Protein AF-X1CSX6-F1 (afdb_monomer)

Organism: NCBI:txid412755

Secondary structure (DSSP, 8-state):
---------------------------SS----EE--TTHHHHHHH-HHHHHHHHHHHHHHHHHHHHTTT----EEETTEEE-

Mean predicted aligned error: 11.75 Å

pLDDT: mean 83.03, std 22.22, range [3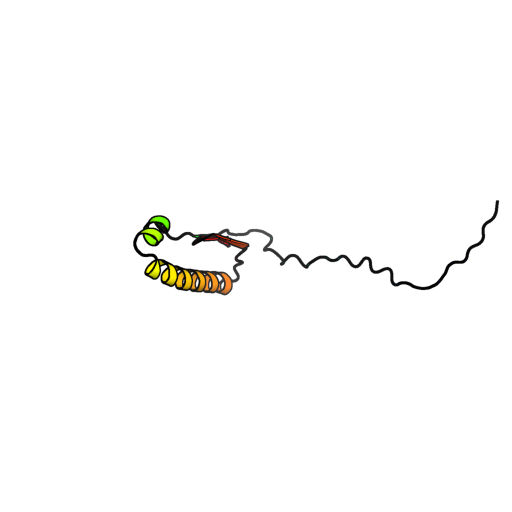6.53, 98.56]

Radius of gyration: 25.55 Å; Cα contacts (8 Å, |Δi|>4): 44; chains: 1; bounding box: 87×24×31 Å

Nearest PDB structures (foldseek):
  4wp3-assembly5_E  TM=8.896E-01  e=5.049E-02  Mycobacterium avium
  4wpa-assembly1_A  TM=9.105E-01  e=8.422E-02  Mycobacterium avium
  1ybu-assembly2_C  TM=8.590E-01  e=1.214E-01  Mycobacterium tuberculosis H37Rv
  5d0h-assembly1_B  TM=9.006E-01  e=3.139E-01  Mycobacterium avium subsp. avium 10-9275

InterPro domains:
  IPR001054 Adenylyl cyclase class-3/4/guanylyl cyclase [PF00211] (26-82)
  IPR001054 Adenylyl cyclase class-3/4/guanylyl cyclase [PS50125] (31-83)
  IPR029787 Nucleotide cyclase [G3DSA:3.30.70.1230] (19-83)
  IPR029787 Nucleotide cyclase [SSF55073] (23-82)
  IPR050697 Adenylyl/Guanylyl Cyclase Class-3/4 [PTHR43081] (20-83)

Structure (mmCIF, N/CA/C/O backbone):
data_AF-X1CSX6-F1
#
_entry.id   AF-X1CSX6-F1
#
loop_
_atom_site.group_PDB
_atom_site.id
_atom_site.type_symbol
_atom_site.label_atom_id
_atom_site.label_alt_id
_atom_site.label_comp_id
_atom_site.label_asym_id
_atom_site.label_entity_id
_atom_site.label_seq_id
_atom_site.pdbx_PDB_ins_code
_atom_site.Cartn_x
_atom_site.Cartn_y
_atom_site.Cartn_z
_atom_site.occupancy
_atom_site.B_iso_or_equiv
_atom_site.auth_seq_id
_atom_site.auth_comp_id
_atom_site.auth_asym_id
_atom_site.auth_atom_id
_atom_site.pdbx_PDB_model_num
ATOM 1 N N . MET A 1 1 ? 68.996 4.482 4.095 1.00 38.81 1 MET A N 1
ATOM 2 C CA . MET A 1 1 ? 69.540 3.856 2.871 1.00 38.81 1 MET A CA 1
ATOM 3 C C . MET A 1 1 ? 69.409 2.339 3.020 1.00 38.81 1 MET A C 1
ATOM 5 O O . MET A 1 1 ? 70.050 1.819 3.917 1.00 38.81 1 MET A O 1
ATOM 9 N N . ARG A 1 2 ? 68.578 1.706 2.156 1.00 36.53 2 ARG A N 1
ATOM 10 C CA . ARG A 1 2 ? 68.326 0.246 1.917 1.00 36.53 2 ARG A CA 1
ATOM 11 C C . ARG A 1 2 ? 67.601 -0.508 3.064 1.00 36.53 2 ARG A C 1
ATOM 13 O O . ARG A 1 2 ? 68.129 -0.544 4.159 1.00 36.53 2 ARG A O 1
ATOM 20 N N . SER A 1 3 ? 66.328 -0.937 2.982 1.00 40.06 3 SER A N 1
ATOM 21 C CA . SER A 1 3 ? 65.588 -1.866 2.079 1.00 40.06 3 SER A CA 1
ATOM 22 C C . SER A 1 3 ? 66.022 -3.335 2.173 1.00 40.06 3 SER A C 1
ATOM 24 O O . SER A 1 3 ? 67.170 -3.607 1.836 1.00 40.06 3 SER A O 1
ATOM 26 N N . ILE A 1 4 ? 65.094 -4.215 2.607 1.00 43.81 4 ILE A N 1
ATOM 27 C CA . ILE A 1 4 ? 64.612 -5.494 2.004 1.00 43.81 4 ILE A CA 1
ATOM 28 C C . ILE A 1 4 ? 63.513 -6.076 2.937 1.00 43.81 4 ILE A C 1
ATOM 30 O O . ILE A 1 4 ? 63.758 -6.250 4.121 1.00 43.81 4 ILE A O 1
ATOM 34 N N . ALA A 1 5 ? 62.224 -6.078 2.571 1.00 39.66 5 ALA A N 1
ATOM 35 C CA . ALA A 1 5 ? 61.492 -7.065 1.757 1.00 39.66 5 ALA A CA 1
ATOM 36 C C . ALA A 1 5 ? 61.314 -8.445 2.434 1.00 39.66 5 ALA A C 1
ATOM 38 O O . ALA A 1 5 ? 62.294 -9.155 2.633 1.00 39.66 5 ALA A O 1
ATOM 39 N N . GLY A 1 6 ? 60.055 -8.833 2.705 1.00 38.69 6 GLY A N 1
ATOM 40 C CA . GLY A 1 6 ? 59.675 -10.236 2.924 1.00 38.69 6 GLY A CA 1
ATOM 41 C C . GLY A 1 6 ? 58.597 -10.516 3.980 1.00 38.69 6 GLY A C 1
ATOM 42 O O . GLY A 1 6 ? 58.911 -11.120 4.997 1.00 38.69 6 GLY A O 1
ATOM 43 N N . VAL A 1 7 ? 57.329 -10.178 3.718 1.00 44.28 7 VAL A N 1
ATOM 44 C CA . VAL A 1 7 ? 56.194 -10.991 4.203 1.00 44.28 7 VAL A CA 1
ATOM 45 C C . VAL A 1 7 ? 55.282 -11.247 3.008 1.00 44.28 7 VAL A C 1
ATOM 47 O O . VAL A 1 7 ? 54.669 -10.334 2.468 1.00 44.28 7 VAL A O 1
ATOM 50 N N . SER A 1 8 ? 55.272 -12.503 2.581 1.00 41.81 8 SER A N 1
ATOM 51 C CA . SER A 1 8 ? 54.361 -13.097 1.609 1.00 41.81 8 SER A CA 1
ATOM 52 C C . SER A 1 8 ? 53.650 -14.227 2.336 1.00 41.81 8 SER A C 1
ATOM 54 O O . SER A 1 8 ? 54.341 -15.035 2.956 1.00 41.81 8 SER A O 1
ATOM 56 N N . THR A 1 9 ? 52.318 -14.271 2.278 1.00 39.94 9 THR A N 1
ATOM 57 C CA . THR A 1 9 ? 51.479 -15.485 2.160 1.00 39.94 9 THR A CA 1
ATOM 58 C C . THR A 1 9 ? 49.993 -15.097 2.230 1.00 39.94 9 THR A C 1
ATOM 60 O O . THR A 1 9 ? 49.415 -14.953 3.300 1.00 39.94 9 THR A O 1
ATOM 63 N N . ASP A 1 10 ? 49.423 -14.856 1.048 1.00 48.47 10 ASP A N 1
ATOM 64 C CA . ASP A 1 10 ? 48.074 -15.201 0.569 1.00 48.47 10 ASP A CA 1
ATOM 65 C C . ASP A 1 10 ? 46.917 -15.328 1.579 1.00 48.47 10 ASP A C 1
ATOM 67 O O . ASP A 1 10 ? 46.401 -16.418 1.832 1.00 48.47 10 ASP A O 1
ATOM 71 N N . ALA A 1 11 ? 46.404 -14.190 2.046 1.00 50.38 11 ALA A N 1
ATOM 72 C CA . ALA A 1 11 ? 44.978 -14.071 2.340 1.00 50.38 11 ALA A CA 1
ATOM 73 C C . ALA A 1 11 ? 44.302 -13.471 1.095 1.00 50.38 11 ALA A C 1
ATOM 75 O O . ALA A 1 11 ? 44.812 -12.475 0.576 1.00 50.38 11 ALA A O 1
ATOM 76 N N . PRO A 1 12 ? 43.203 -14.048 0.570 1.00 42.44 12 PRO A N 1
ATOM 77 C CA . PRO A 1 12 ? 42.489 -13.410 -0.522 1.00 42.44 12 PRO A CA 1
ATOM 78 C C . PRO A 1 12 ? 41.974 -12.057 -0.027 1.00 42.44 12 PRO A C 1
ATOM 80 O O . PRO A 1 12 ? 41.321 -11.970 1.013 1.00 42.44 12 PRO A O 1
ATOM 83 N N . ASP A 1 13 ? 42.305 -11.014 -0.778 1.00 47.81 13 ASP A N 1
ATOM 84 C CA . ASP A 1 13 ? 41.886 -9.634 -0.557 1.00 47.81 13 ASP A CA 1
ATOM 85 C C . ASP A 1 13 ? 40.396 -9.511 -0.925 1.00 47.81 13 ASP A C 1
ATOM 87 O O . ASP A 1 13 ? 40.011 -8.986 -1.966 1.00 47.81 13 ASP A O 1
ATOM 91 N N . VAL A 1 14 ? 39.530 -10.125 -0.117 1.00 50.97 14 VAL A N 1
ATOM 92 C CA . VAL A 1 14 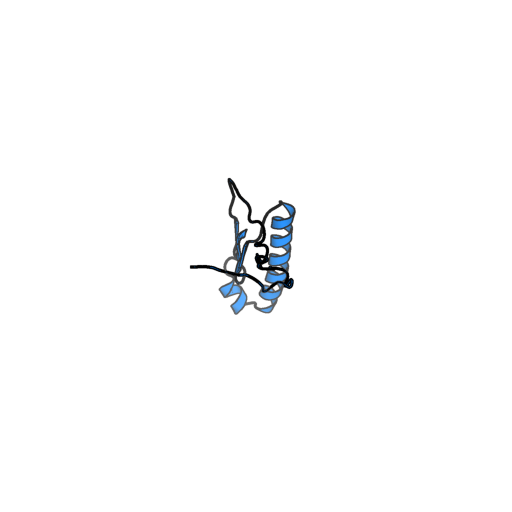? 38.075 -10.043 -0.265 1.00 50.97 14 VAL A CA 1
ATOM 93 C C . VAL A 1 14 ? 37.555 -8.828 0.491 1.00 50.97 14 VAL A C 1
ATOM 95 O O . VAL A 1 14 ? 36.849 -8.942 1.487 1.00 50.97 14 VAL A O 1
ATOM 98 N N . ILE A 1 15 ? 37.833 -7.642 -0.042 1.00 51.12 15 ILE A N 1
ATOM 99 C CA . ILE A 1 15 ? 36.872 -6.536 0.052 1.00 51.12 15 ILE A CA 1
ATOM 100 C C . ILE A 1 15 ? 35.900 -6.657 -1.122 1.00 51.12 15 ILE A C 1
ATOM 102 O O . ILE A 1 15 ? 35.802 -5.791 -1.984 1.00 51.12 15 ILE A O 1
ATOM 106 N N . GLY A 1 16 ? 35.202 -7.795 -1.175 1.00 43.25 16 GLY A N 1
ATOM 107 C CA . GLY A 1 16 ? 33.985 -7.895 -1.962 1.00 43.25 16 GLY A CA 1
ATOM 108 C C . GLY A 1 16 ? 32.984 -6.946 -1.327 1.00 43.25 16 GLY A C 1
ATOM 109 O O . GLY A 1 16 ? 32.607 -7.141 -0.171 1.00 43.25 16 GLY A O 1
ATOM 110 N N . GLU A 1 17 ? 32.619 -5.890 -2.048 1.00 51.62 17 GLU A N 1
ATOM 111 C CA . GLU A 1 17 ? 31.453 -5.080 -1.732 1.00 51.62 17 GLU A CA 1
ATOM 112 C C . GLU A 1 17 ? 30.301 -6.022 -1.380 1.00 51.62 17 GLU A C 1
ATOM 114 O O . GLU A 1 17 ? 29.781 -6.738 -2.236 1.00 51.62 17 GLU A O 1
ATOM 119 N N . TYR A 1 18 ? 29.870 -6.011 -0.120 1.00 54.84 18 TYR A N 1
ATOM 120 C CA . TYR A 1 18 ? 28.503 -6.387 0.206 1.00 54.84 18 TYR A CA 1
ATOM 121 C C . TYR A 1 18 ? 27.605 -5.268 -0.325 1.00 54.84 18 TYR A C 1
ATOM 123 O O . TYR A 1 18 ? 27.025 -4.495 0.433 1.00 54.84 18 TYR A O 1
ATOM 131 N N . VAL A 1 19 ? 27.523 -5.150 -1.649 1.00 58.53 19 VAL A N 1
ATOM 132 C CA . VAL A 1 19 ? 26.336 -4.599 -2.275 1.00 58.53 19 VAL A CA 1
ATOM 133 C C . VAL A 1 19 ? 25.270 -5.659 -2.043 1.00 58.53 19 VAL A C 1
ATOM 135 O O . VAL A 1 19 ? 25.137 -6.611 -2.809 1.00 58.53 19 VAL A O 1
ATOM 138 N N . GLU A 1 20 ? 24.535 -5.548 -0.930 1.00 58.16 20 GLU A N 1
ATOM 139 C CA . GLU A 1 20 ? 23.162 -6.048 -0.934 1.00 58.16 20 GLU A CA 1
ATOM 140 C C . GLU A 1 20 ? 22.560 -5.479 -2.212 1.00 58.16 20 GLU A C 1
ATOM 142 O O . GLU A 1 20 ? 22.482 -4.257 -2.352 1.00 58.16 20 GLU A O 1
ATOM 147 N N . ALA A 1 21 ? 22.300 -6.346 -3.193 1.00 59.78 21 ALA A N 1
ATOM 148 C CA . ALA A 1 21 ? 21.785 -5.936 -4.481 1.00 59.78 21 ALA A CA 1
ATOM 149 C C . ALA A 1 21 ? 20.498 -5.165 -4.205 1.00 59.78 21 ALA A C 1
ATOM 151 O O . ALA A 1 21 ? 19.469 -5.760 -3.878 1.00 59.78 21 ALA A O 1
ATOM 152 N N . MET A 1 22 ? 20.583 -3.834 -4.246 1.00 59.62 22 MET A N 1
ATOM 153 C CA . MET A 1 22 ? 19.403 -3.004 -4.138 1.00 59.62 22 MET A CA 1
ATOM 154 C C . MET A 1 22 ? 18.512 -3.439 -5.295 1.00 59.62 22 MET A C 1
ATOM 156 O O . MET A 1 22 ? 19.016 -3.504 -6.422 1.00 59.62 22 MET A O 1
ATOM 160 N N . PRO A 1 23 ? 17.245 -3.808 -5.037 1.00 67.50 23 PRO A N 1
ATOM 161 C CA . PRO A 1 23 ? 16.355 -4.214 -6.110 1.00 67.50 23 PRO A CA 1
ATOM 162 C C . PRO A 1 23 ? 16.395 -3.131 -7.186 1.00 67.50 23 PRO A C 1
ATOM 164 O O . PRO A 1 23 ? 16.282 -1.945 -6.866 1.00 67.50 23 PRO A O 1
ATOM 167 N N . GLU A 1 24 ? 16.648 -3.528 -8.435 1.00 78.56 24 GLU A N 1
ATOM 168 C CA . GLU A 1 24 ? 16.733 -2.579 -9.541 1.00 78.56 24 GLU A CA 1
ATOM 169 C C . GLU A 1 24 ? 15.391 -1.855 -9.659 1.00 78.56 24 GLU A C 1
ATOM 171 O O . GLU A 1 24 ? 14.370 -2.447 -10.011 1.00 78.56 24 GLU A O 1
ATOM 176 N N . LEU A 1 25 ? 15.386 -0.572 -9.296 1.00 83.88 25 LEU A N 1
ATOM 177 C CA . LEU A 1 25 ? 14.201 0.267 -9.378 1.00 83.88 25 LEU A CA 1
ATOM 178 C C . LEU A 1 25 ? 13.977 0.717 -10.829 1.00 83.88 25 LEU A C 1
ATOM 180 O O . LEU A 1 25 ? 14.950 0.919 -11.567 1.00 83.88 25 LEU A O 1
ATOM 184 N N . PRO A 1 26 ? 12.715 0.944 -11.237 1.00 86.94 26 PRO A N 1
ATOM 185 C CA . PRO A 1 26 ? 12.410 1.496 -12.550 1.00 86.94 26 PRO A CA 1
ATOM 186 C C . PRO A 1 26 ? 13.159 2.815 -12.803 1.00 86.94 26 PRO A C 1
ATOM 188 O O . PRO A 1 26 ? 13.259 3.670 -11.922 1.00 86.94 26 PRO A O 1
ATOM 191 N N . SER A 1 27 ? 13.665 2.998 -14.024 1.00 88.25 27 SER A N 1
ATOM 192 C CA . SER A 1 27 ? 14.387 4.205 -14.448 1.00 88.25 27 SER A CA 1
ATOM 193 C C . SER A 1 27 ? 13.795 4.797 -15.733 1.00 88.25 27 SER A C 1
ATOM 195 O O . SER A 1 27 ? 13.083 4.123 -16.474 1.00 88.25 27 SER A O 1
ATOM 197 N N . GLY A 1 28 ? 14.069 6.080 -15.998 1.00 92.56 28 GLY A N 1
ATOM 198 C CA . GLY A 1 28 ? 13.497 6.818 -17.131 1.00 92.56 28 GLY A CA 1
ATOM 199 C C . GLY A 1 28 ? 12.212 7.568 -16.766 1.00 92.56 28 GLY A C 1
ATOM 200 O O . GLY A 1 28 ? 12.090 8.104 -15.666 1.00 92.56 28 GLY A O 1
ATOM 201 N N . THR A 1 29 ? 11.262 7.659 -17.700 1.00 95.75 29 THR A N 1
ATOM 202 C CA . THR A 1 29 ? 9.934 8.227 -17.419 1.00 95.75 29 THR A CA 1
ATOM 203 C C . THR A 1 29 ? 9.090 7.190 -16.692 1.00 95.75 29 THR A C 1
ATOM 205 O O . THR A 1 29 ? 8.722 6.175 -17.276 1.00 95.75 29 THR A O 1
ATOM 208 N N . ILE A 1 30 ? 8.768 7.469 -15.433 1.00 95.56 30 ILE A N 1
ATOM 209 C CA . ILE A 1 30 ? 7.968 6.594 -14.573 1.00 95.56 30 ILE A CA 1
ATOM 210 C C . ILE A 1 30 ? 6.594 7.209 -14.300 1.00 95.56 30 ILE A C 1
ATOM 212 O O . ILE A 1 30 ? 6.430 8.430 -14.320 1.00 95.56 30 ILE A O 1
ATOM 216 N N . THR A 1 31 ? 5.609 6.349 -14.051 1.00 96.19 31 THR A N 1
ATOM 217 C CA . THR A 1 31 ? 4.265 6.730 -13.604 1.00 96.19 31 T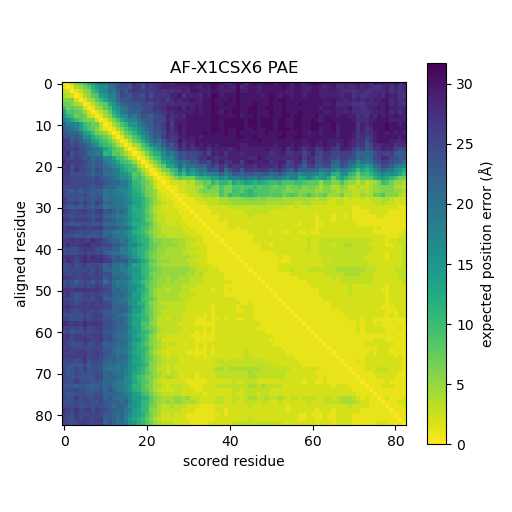HR A CA 1
ATOM 218 C C . THR A 1 31 ? 4.088 6.232 -12.184 1.00 96.19 31 THR A C 1
ATOM 220 O O . THR A 1 31 ? 4.391 5.077 -11.921 1.00 96.19 31 THR A O 1
ATOM 223 N N . PHE A 1 32 ? 3.587 7.093 -11.304 1.00 96.62 32 PHE A N 1
ATOM 224 C CA . PHE A 1 32 ? 3.276 6.720 -9.931 1.00 96.62 32 PHE A CA 1
ATOM 225 C C . PHE A 1 32 ? 1.781 6.454 -9.765 1.00 96.62 32 PHE A C 1
ATOM 227 O O . PHE A 1 32 ? 0.949 7.233 -10.241 1.00 96.62 32 PHE A O 1
ATOM 234 N N . LEU A 1 33 ? 1.456 5.393 -9.036 1.00 97.38 33 LEU A N 1
ATOM 235 C CA . LEU A 1 33 ? 0.124 5.052 -8.559 1.00 97.38 33 LEU A CA 1
ATOM 236 C C . LEU A 1 33 ? 0.104 5.139 -7.032 1.00 97.38 33 LEU A C 1
ATOM 238 O O . LEU A 1 33 ? 0.940 4.543 -6.363 1.00 97.38 33 LEU A O 1
ATOM 242 N N . PHE A 1 34 ? -0.898 5.824 -6.486 1.00 97.94 34 PHE A N 1
ATOM 243 C CA . PHE A 1 34 ? -1.195 5.827 -5.056 1.00 97.94 34 PHE A CA 1
ATOM 244 C C . PHE A 1 34 ? -2.654 5.438 -4.853 1.00 97.94 34 PHE A C 1
ATOM 246 O O . PHE A 1 34 ? -3.537 5.982 -5.521 1.00 97.94 34 PHE A O 1
ATOM 253 N N . THR A 1 35 ? -2.904 4.507 -3.939 1.00 98.00 35 THR A N 1
ATOM 254 C CA . THR A 1 35 ? -4.254 4.044 -3.602 1.00 98.00 35 THR A CA 1
ATOM 255 C C . THR A 1 35 ? -4.455 4.056 -2.100 1.00 98.00 35 THR A C 1
ATOM 257 O O . THR A 1 35 ? -3.499 3.890 -1.348 1.00 98.00 35 THR A O 1
ATOM 260 N N . ASP A 1 36 ? -5.706 4.190 -1.676 1.00 97.25 36 ASP A N 1
ATOM 261 C CA . ASP A 1 36 ? -6.117 4.051 -0.283 1.00 97.25 36 ASP A CA 1
ATOM 262 C C . ASP A 1 36 ? -7.584 3.607 -0.224 1.00 97.25 36 ASP A C 1
ATOM 264 O O . ASP A 1 36 ? -8.335 3.854 -1.179 1.00 97.25 36 ASP A O 1
ATOM 268 N N . ILE A 1 37 ? -8.013 2.956 0.861 1.00 97.56 37 ILE A N 1
ATOM 269 C CA . ILE A 1 37 ? -9.429 2.607 1.024 1.00 97.56 37 ILE A CA 1
ATOM 270 C C . ILE A 1 37 ? -10.160 3.798 1.649 1.00 97.56 37 ILE A C 1
ATOM 272 O O . ILE A 1 37 ? -9.985 4.141 2.817 1.00 97.56 37 ILE A O 1
ATOM 276 N N . GLU A 1 38 ? -11.062 4.412 0.884 1.00 97.88 38 GLU A N 1
ATOM 277 C CA . GLU A 1 38 ? -11.848 5.543 1.378 1.00 97.88 38 GLU A CA 1
ATOM 278 C C . GLU A 1 38 ? -12.652 5.187 2.642 1.00 97.88 38 GLU A C 1
ATOM 280 O O . GLU A 1 38 ? -13.433 4.233 2.683 1.00 97.88 38 GLU A O 1
ATOM 285 N N . GLY A 1 39 ? -12.489 6.002 3.688 1.00 97.38 39 GLY A N 1
ATOM 286 C CA . GLY A 1 39 ? -13.201 5.829 4.954 1.00 97.38 39 GLY A CA 1
ATOM 287 C C . GLY A 1 39 ? -12.735 4.630 5.785 1.00 97.38 39 GLY A C 1
ATOM 288 O O . GLY A 1 39 ? -13.477 4.197 6.672 1.00 97.38 39 GLY A O 1
ATOM 289 N N . SER A 1 40 ? -11.535 4.099 5.539 1.00 97.06 40 SER A N 1
ATOM 290 C CA . SER A 1 40 ? -11.002 2.921 6.228 1.00 97.06 40 SER A CA 1
ATOM 291 C C . SER A 1 40 ? -10.952 3.048 7.743 1.00 97.06 40 SER A C 1
ATOM 293 O O . SER A 1 40 ? -11.278 2.083 8.426 1.00 97.06 40 SER A O 1
ATOM 295 N N . THR A 1 41 ? -10.651 4.231 8.289 1.00 97.06 41 THR A N 1
ATOM 296 C CA . THR A 1 41 ? -10.695 4.468 9.743 1.00 97.06 41 THR A CA 1
ATOM 297 C C . THR A 1 41 ? -12.074 4.140 10.316 1.00 97.06 41 THR A C 1
ATOM 299 O O . THR A 1 41 ? -12.189 3.334 11.236 1.00 97.06 41 THR A O 1
ATOM 302 N N . ARG A 1 42 ? -13.138 4.680 9.708 1.00 98.31 42 ARG A N 1
ATOM 303 C CA . ARG A 1 42 ? -14.518 4.406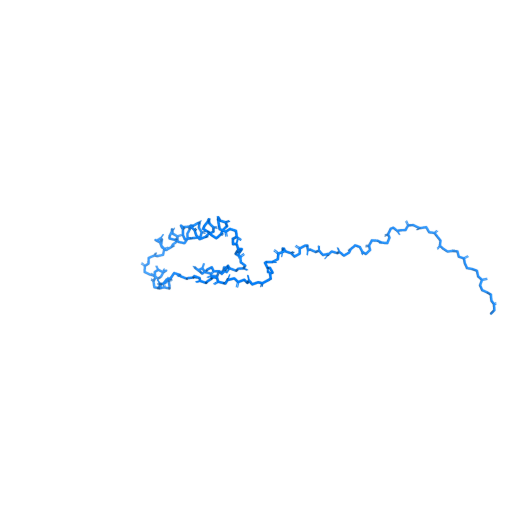 10.127 1.00 98.31 42 ARG A CA 1
ATOM 304 C C . ARG A 1 42 ? -14.876 2.932 9.934 1.00 98.31 42 ARG A C 1
ATOM 306 O O . ARG A 1 42 ? -15.520 2.339 10.789 1.00 98.31 42 ARG A O 1
ATOM 313 N N . LEU A 1 43 ? -14.459 2.323 8.822 1.00 97.88 43 LEU A N 1
ATOM 314 C CA . LEU A 1 43 ? -14.728 0.906 8.552 1.00 97.88 43 LEU A CA 1
ATOM 315 C C . LEU A 1 43 ? -14.023 -0.023 9.548 1.00 97.88 43 LEU A C 1
ATOM 317 O O . LEU A 1 43 ? -14.592 -1.043 9.935 1.00 97.88 43 LEU A O 1
ATOM 321 N N . TRP A 1 44 ? -12.822 0.334 9.996 1.00 97.75 44 TRP A N 1
ATOM 322 C CA . TRP A 1 44 ? -12.106 -0.374 11.051 1.00 97.75 44 TRP A CA 1
ATOM 323 C C . TRP A 1 44 ? -12.810 -0.281 12.404 1.00 97.75 44 TRP A C 1
ATOM 325 O O . TRP A 1 44 ? -12.873 -1.280 13.119 1.00 97.75 44 TRP A O 1
ATOM 335 N N . GLU A 1 45 ? -13.352 0.889 12.739 1.00 98.12 45 GLU A N 1
ATOM 336 C CA . GLU A 1 45 ? -14.088 1.119 13.985 1.00 98.12 45 GLU A CA 1
ATOM 337 C C . GLU A 1 45 ? -15.449 0.410 13.992 1.00 98.12 45 GLU A C 1
ATOM 339 O O . GLU A 1 45 ? -15.799 -0.269 14.957 1.00 98.12 45 GLU A O 1
ATOM 344 N N . GLU A 1 46 ? -16.217 0.541 12.910 1.00 98.44 46 GLU A N 1
ATOM 345 C CA . GLU A 1 46 ? -17.593 0.044 12.834 1.00 98.44 46 GLU A CA 1
ATOM 346 C C . GLU A 1 46 ? -17.672 -1.439 12.442 1.00 98.44 46 GLU A C 1
ATOM 348 O O . GLU A 1 46 ? -18.591 -2.147 12.857 1.00 98.44 46 GLU A O 1
ATOM 353 N N . GLN A 1 47 ? -16.749 -1.922 11.602 1.00 98.25 47 GLN A N 1
ATOM 354 C CA . GLN A 1 47 ? -16.834 -3.239 10.960 1.00 98.25 47 GLN A CA 1
ATOM 355 C C . GLN A 1 47 ? -15.469 -3.957 10.869 1.00 98.25 47 GLN A C 1
ATOM 357 O O . GLN A 1 47 ? -15.068 -4.396 9.784 1.00 98.25 47 GLN A O 1
ATOM 362 N N . PRO A 1 48 ? -14.762 -4.180 11.992 1.00 98.06 48 PRO A N 1
ATOM 363 C CA . PRO A 1 48 ? -13.378 -4.665 11.989 1.00 98.06 48 PRO A CA 1
ATOM 364 C C . PRO A 1 48 ? -13.195 -6.017 11.286 1.00 98.06 48 PRO A C 1
ATOM 366 O O . PRO A 1 48 ? -12.247 -6.208 10.529 1.00 98.06 48 PRO A O 1
ATOM 369 N N . GLU A 1 49 ? -14.113 -6.967 11.476 1.00 98.50 49 GLU A N 1
ATOM 370 C CA . GLU A 1 49 ? -14.012 -8.283 10.828 1.00 98.50 49 GLU A CA 1
ATOM 371 C C . GLU A 1 49 ? -14.267 -8.225 9.319 1.00 98.50 49 GLU A C 1
ATOM 373 O O . GLU A 1 49 ? -13.687 -9.001 8.557 1.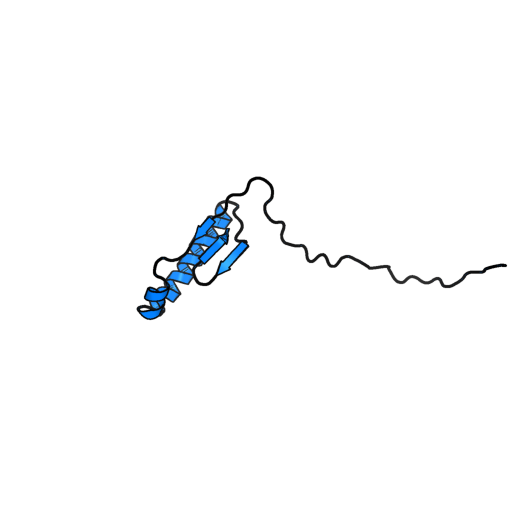00 98.50 49 GLU A O 1
ATOM 378 N N . ALA A 1 50 ? -15.130 -7.311 8.869 1.00 97.88 50 ALA A N 1
ATOM 379 C CA . ALA A 1 50 ? -15.344 -7.086 7.445 1.00 97.88 50 ALA A CA 1
ATOM 380 C C . ALA A 1 50 ? -14.126 -6.393 6.826 1.00 97.88 50 ALA A C 1
ATOM 382 O O . ALA A 1 50 ? -13.655 -6.833 5.779 1.00 97.88 50 ALA A O 1
ATOM 383 N N . MET A 1 51 ? -13.572 -5.389 7.515 1.00 98.00 51 MET A N 1
ATOM 384 C CA . MET A 1 51 ? -12.398 -4.647 7.064 1.00 98.00 51 MET A CA 1
ATOM 385 C C . MET A 1 51 ? -11.161 -5.544 6.937 1.00 98.00 51 MET A C 1
ATOM 387 O O . MET A 1 51 ? -10.473 -5.493 5.922 1.00 98.00 51 MET A O 1
ATOM 391 N N . LYS A 1 52 ? -10.933 -6.470 7.881 1.00 98.19 52 LYS A N 1
ATOM 392 C CA . LYS A 1 52 ? -9.863 -7.484 7.772 1.00 98.19 52 LYS A CA 1
ATOM 393 C C . LYS A 1 52 ? -9.967 -8.311 6.490 1.00 98.19 52 LYS A C 1
ATOM 395 O O . LYS A 1 52 ? -8.970 -8.534 5.811 1.00 98.19 52 LYS A O 1
ATOM 400 N N . ARG A 1 53 ? -11.174 -8.776 6.143 1.00 98.19 53 ARG A N 1
ATOM 401 C CA . ARG A 1 53 ? -11.391 -9.543 4.904 1.00 98.19 53 ARG A CA 1
ATOM 402 C C . ARG A 1 53 ? -11.238 -8.670 3.663 1.00 98.19 53 ARG A C 1
ATOM 404 O O . ARG A 1 53 ? -10.688 -9.137 2.668 1.00 98.19 53 ARG A O 1
ATOM 411 N N 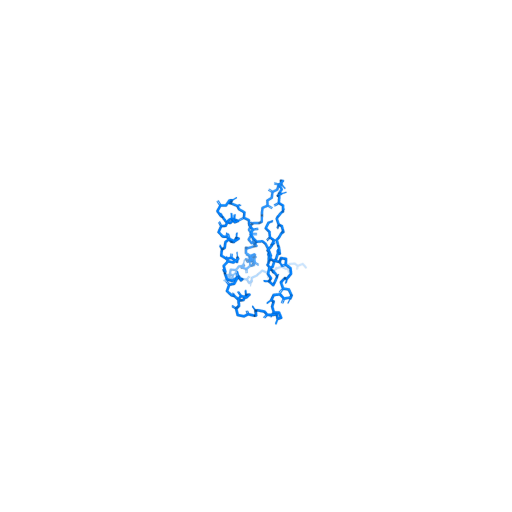. ALA A 1 54 ? -11.715 -7.429 3.730 1.00 97.44 54 ALA A N 1
ATOM 412 C CA . ALA A 1 54 ? -11.575 -6.463 2.651 1.00 97.44 54 ALA A CA 1
ATOM 413 C C . ALA A 1 54 ? -10.099 -6.173 2.355 1.00 97.44 54 ALA A C 1
ATOM 415 O O . ALA A 1 54 ? -9.728 -6.208 1.190 1.00 97.44 54 ALA A O 1
ATOM 416 N N . LEU A 1 55 ? -9.253 -6.006 3.376 1.00 97.81 55 LEU A N 1
ATOM 417 C CA . LEU A 1 55 ? -7.813 -5.789 3.198 1.00 97.81 55 LEU A CA 1
ATOM 418 C C . LEU A 1 55 ? -7.115 -6.951 2.507 1.00 97.81 55 LEU A C 1
ATOM 420 O O . LEU A 1 55 ? -6.412 -6.751 1.527 1.00 97.81 55 LEU A O 1
ATOM 424 N N . VAL A 1 56 ? -7.377 -8.186 2.938 1.00 98.12 56 VAL A N 1
ATOM 425 C CA . VAL A 1 56 ? -6.796 -9.363 2.270 1.00 98.12 56 VAL A CA 1
ATOM 426 C C . VAL A 1 56 ? -7.205 -9.419 0.793 1.00 98.12 56 VAL A C 1
ATOM 428 O O . VAL A 1 56 ? -6.401 -9.769 -0.073 1.00 98.12 56 VAL A O 1
ATOM 431 N N . ALA A 1 57 ? -8.460 -9.080 0.484 1.00 98.25 57 ALA A N 1
ATOM 432 C CA . ALA A 1 57 ? -8.930 -9.027 -0.895 1.00 98.25 57 ALA A CA 1
ATOM 433 C C . ALA A 1 57 ? -8.286 -7.873 -1.681 1.00 98.25 57 ALA A C 1
ATOM 435 O O . ALA A 1 57 ? -7.859 -8.093 -2.814 1.00 98.25 57 ALA A O 1
ATOM 436 N N . HIS A 1 58 ? -8.205 -6.689 -1.079 1.00 98.25 58 HIS A N 1
ATOM 437 C CA . HIS A 1 58 ? -7.600 -5.480 -1.626 1.00 98.25 58 HIS A CA 1
ATOM 438 C C . HIS A 1 58 ? -6.134 -5.707 -1.999 1.00 98.25 58 HIS A C 1
ATOM 440 O O . HIS A 1 58 ? -5.779 -5.564 -3.168 1.00 98.25 58 HIS A O 1
ATOM 446 N N . ASP A 1 59 ? -5.320 -6.178 -1.055 1.00 98.25 59 ASP A N 1
ATOM 447 C CA . ASP A 1 59 ? -3.888 -6.402 -1.251 1.00 98.25 59 ASP A CA 1
ATOM 448 C C . ASP A 1 59 ? -3.632 -7.407 -2.372 1.00 98.25 59 ASP A C 1
ATOM 450 O O . ASP A 1 59 ? -2.761 -7.210 -3.218 1.00 98.25 59 ASP A O 1
ATOM 454 N N . ARG A 1 60 ? -4.434 -8.479 -2.422 1.00 98.44 60 ARG A N 1
ATOM 455 C CA . ARG A 1 60 ? -4.352 -9.483 -3.486 1.00 98.44 60 ARG A CA 1
ATOM 456 C C . ARG A 1 60 ? -4.687 -8.890 -4.854 1.00 98.44 60 ARG A C 1
ATOM 458 O O . ARG A 1 60 ? -4.013 -9.213 -5.828 1.00 98.44 60 ARG A O 1
ATOM 465 N N . ILE A 1 61 ? -5.744 -8.081 -4.941 1.00 98.56 61 ILE A N 1
ATOM 466 C CA . ILE A 1 61 ? -6.194 -7.481 -6.203 1.00 98.56 61 ILE A CA 1
ATOM 467 C C . ILE A 1 61 ? -5.167 -6.471 -6.704 1.00 98.56 61 ILE A C 1
ATOM 469 O O . ILE A 1 61 ? -4.765 -6.559 -7.862 1.00 98.56 61 ILE A O 1
ATOM 473 N N . LEU A 1 62 ? -4.720 -5.549 -5.847 1.00 98.44 62 LEU A N 1
ATOM 474 C CA . LEU A 1 62 ? -3.753 -4.530 -6.242 1.00 98.44 62 LEU A CA 1
ATOM 475 C C . LEU A 1 62 ? -2.417 -5.141 -6.618 1.00 98.44 62 LEU A C 1
ATOM 477 O O . LEU A 1 62 ? -1.888 -4.806 -7.671 1.00 98.44 62 LEU A O 1
ATOM 481 N N . ARG A 1 63 ? -1.903 -6.088 -5.827 1.00 98.00 63 ARG A N 1
ATOM 482 C CA . ARG A 1 63 ? -0.648 -6.762 -6.157 1.00 98.00 63 ARG A CA 1
ATOM 483 C C . ARG A 1 63 ? -0.722 -7.458 -7.515 1.00 98.00 63 ARG A C 1
ATOM 485 O O . ARG A 1 63 ? 0.137 -7.223 -8.355 1.00 98.00 63 ARG A O 1
ATOM 492 N N . ALA A 1 64 ? -1.779 -8.234 -7.761 1.00 98.31 64 ALA A N 1
ATOM 493 C CA . ALA A 1 64 ? -1.963 -8.913 -9.041 1.00 98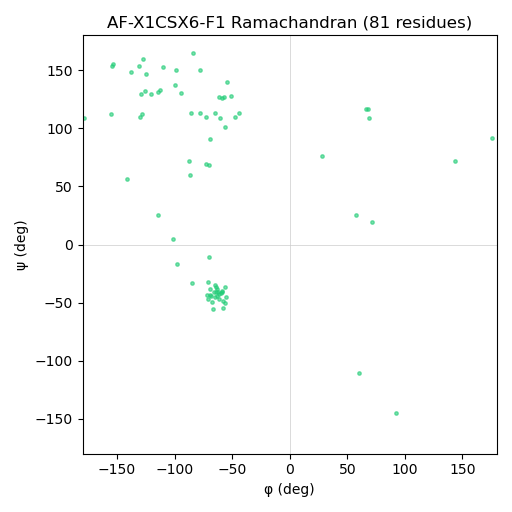.31 64 ALA A CA 1
ATOM 494 C C . ALA A 1 64 ? -2.119 -7.932 -10.215 1.00 98.31 64 ALA A C 1
ATOM 496 O O . ALA A 1 64 ? -1.603 -8.191 -11.298 1.00 98.31 64 ALA A O 1
ATOM 497 N N . ALA A 1 65 ? -2.821 -6.813 -10.016 1.00 98.44 65 ALA A N 1
ATOM 498 C CA . ALA A 1 65 ? -2.991 -5.798 -11.048 1.00 98.44 65 ALA A CA 1
ATOM 499 C C . ALA A 1 65 ? -1.681 -5.057 -11.349 1.00 98.44 65 ALA A C 1
ATOM 501 O O . ALA A 1 65 ? -1.362 -4.853 -12.514 1.00 98.44 65 ALA A O 1
ATOM 502 N N . ILE A 1 66 ? -0.922 -4.677 -10.322 1.00 97.69 66 ILE A N 1
ATOM 503 C CA . ILE A 1 66 ? 0.347 -3.956 -10.468 1.00 97.69 66 ILE A CA 1
ATOM 504 C C . ILE A 1 66 ? 1.381 -4.866 -11.135 1.00 97.69 66 ILE A C 1
ATOM 506 O O . ILE A 1 66 ? 1.888 -4.530 -12.201 1.00 97.69 66 ILE A O 1
ATOM 510 N N . GLU A 1 67 ? 1.627 -6.049 -10.568 1.00 96.19 67 GLU A N 1
ATOM 511 C CA . GLU A 1 67 ? 2.611 -7.004 -11.095 1.00 96.19 67 GLU A CA 1
ATOM 512 C C . GLU A 1 67 ? 2.205 -7.515 -12.488 1.00 96.19 67 GLU A C 1
ATOM 514 O O . GLU A 1 67 ? 3.049 -7.676 -13.362 1.00 96.19 67 GLU A O 1
ATOM 519 N N . GLY A 1 68 ? 0.904 -7.708 -12.738 1.00 97.94 68 GLY A N 1
ATOM 520 C CA . GLY A 1 68 ? 0.387 -8.129 -14.043 1.00 97.94 68 GLY A CA 1
ATOM 521 C C . GLY A 1 68 ? 0.488 -7.076 -15.154 1.00 97.94 68 GLY A C 1
ATOM 522 O O . GLY A 1 68 ? 0.252 -7.415 -16.311 1.00 97.94 68 GLY A O 1
ATOM 523 N N . ASN A 1 69 ? 0.819 -5.824 -14.823 1.00 96.88 69 ASN A N 1
ATOM 524 C CA . ASN A 1 69 ? 1.079 -4.740 -15.778 1.00 96.88 69 ASN A CA 1
ATOM 525 C C . ASN A 1 69 ? 2.548 -4.276 -15.729 1.00 96.88 69 ASN A C 1
ATOM 527 O O . ASN A 1 69 ? 2.831 -3.120 -16.038 1.00 96.88 69 ASN A O 1
ATOM 531 N N . ASP A 1 70 ? 3.465 -5.154 -15.307 1.00 94.44 70 ASP A N 1
ATOM 532 C CA . ASP A 1 70 ? 4.903 -4.873 -15.174 1.00 94.44 70 ASP A CA 1
ATOM 533 C C . ASP A 1 70 ? 5.219 -3.682 -14.238 1.00 94.44 70 ASP A C 1
ATOM 535 O O . ASP A 1 70 ? 6.253 -3.022 -14.358 1.00 94.44 70 ASP A O 1
ATOM 539 N N . GLY A 1 71 ? 4.314 -3.393 -13.296 1.00 95.50 71 GLY A N 1
ATOM 540 C CA . GLY A 1 71 ? 4.486 -2.371 -12.267 1.00 95.50 71 GLY A CA 1
ATOM 541 C C . GLY A 1 71 ? 5.274 -2.877 -11.057 1.00 95.50 71 GLY A C 1
ATOM 542 O O . GLY A 1 71 ? 5.423 -4.081 -10.839 1.00 95.50 71 GLY A O 1
ATOM 543 N N . TYR A 1 72 ? 5.752 -1.947 -10.228 1.00 94.69 72 TYR A N 1
ATOM 544 C CA . TYR A 1 72 ? 6.612 -2.248 -9.083 1.00 94.69 72 TYR A CA 1
ATOM 545 C C . TYR A 1 72 ? 6.066 -1.618 -7.798 1.00 94.69 72 TYR A C 1
ATOM 547 O O . TYR A 1 72 ? 6.103 -0.406 -7.637 1.00 94.69 72 TYR A O 1
ATOM 555 N N . VAL A 1 73 ? 5.600 -2.431 -6.844 1.00 96.12 73 VAL A N 1
ATOM 556 C CA . VAL A 1 73 ? 5.178 -1.925 -5.525 1.00 96.12 73 VAL A CA 1
ATOM 557 C C . VAL A 1 73 ? 6.410 -1.518 -4.719 1.00 96.12 73 VAL A C 1
ATOM 559 O O . VAL A 1 73 ? 7.151 -2.383 -4.251 1.00 96.12 73 VAL A O 1
ATOM 562 N N . PHE A 1 74 ? 6.610 -0.216 -4.509 1.00 94.94 74 PHE A N 1
ATOM 563 C CA . PHE A 1 74 ? 7.741 0.293 -3.727 1.00 94.94 74 PHE A CA 1
ATOM 564 C C . PHE A 1 74 ? 7.382 0.628 -2.275 1.00 94.94 74 PHE A C 1
ATOM 566 O O . PHE A 1 74 ? 8.284 0.750 -1.447 1.00 94.94 74 PHE A O 1
ATOM 573 N N . ALA A 1 75 ? 6.093 0.771 -1.943 1.00 95.81 75 ALA A N 1
ATOM 574 C CA . ALA A 1 75 ? 5.649 0.960 -0.564 1.00 95.81 75 ALA A CA 1
ATOM 575 C C . ALA A 1 75 ? 4.203 0.496 -0.330 1.00 95.81 75 ALA A C 1
ATOM 577 O O . ALA A 1 75 ? 3.358 0.510 -1.223 1.00 95.81 75 ALA A O 1
ATOM 578 N N . THR A 1 76 ? 3.921 0.131 0.919 1.00 97.25 76 THR A N 1
ATOM 579 C CA . THR A 1 76 ? 2.575 -0.145 1.440 1.00 97.25 76 THR A CA 1
ATOM 580 C C . THR A 1 76 ? 2.443 0.484 2.823 1.00 97.25 76 THR A C 1
ATOM 582 O O . THR A 1 76 ? 3.426 0.511 3.569 1.00 97.25 76 THR A O 1
ATOM 585 N N . GLY A 1 77 ? 1.249 0.928 3.208 1.00 95.19 77 GLY A N 1
ATOM 586 C CA . 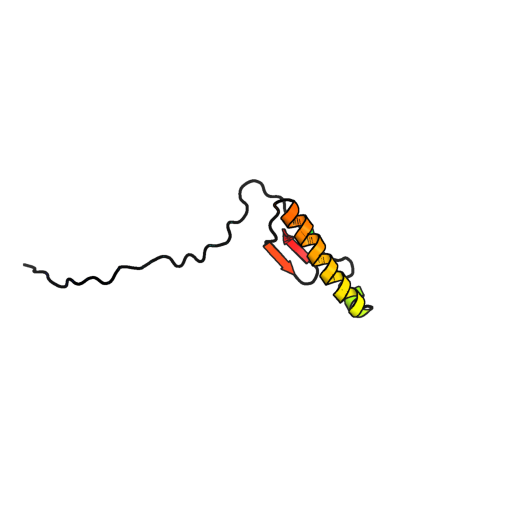GLY A 1 77 ? 1.020 1.497 4.537 1.00 95.19 77 GLY A CA 1
ATOM 587 C C . GLY A 1 77 ? -0.431 1.378 4.975 1.00 95.19 77 GLY A C 1
ATOM 588 O O . GLY A 1 77 ? -1.295 2.034 4.408 1.00 95.19 77 GLY A O 1
ATOM 589 N N . GLY A 1 78 ? -0.703 0.564 5.995 1.00 95.44 78 GLY A N 1
ATOM 590 C CA . GLY A 1 78 ? -2.079 0.280 6.404 1.00 95.44 78 GLY A CA 1
ATOM 591 C C . GLY A 1 78 ? -2.856 -0.371 5.261 1.00 95.44 78 GLY A C 1
ATOM 592 O O . GLY A 1 78 ? -2.577 -1.508 4.898 1.00 95.44 78 GLY A O 1
ATOM 593 N N . ASP A 1 79 ? -3.808 0.369 4.710 1.00 97.00 79 ASP A N 1
ATOM 594 C CA . ASP A 1 79 ? -4.669 0.027 3.580 1.00 97.00 79 ASP A CA 1
ATOM 595 C C . ASP A 1 79 ? -4.243 0.668 2.247 1.00 97.00 79 ASP A C 1
ATOM 597 O O . ASP A 1 79 ? -4.908 0.481 1.229 1.00 97.00 79 ASP A O 1
ATOM 601 N N . SER A 1 80 ? -3.109 1.371 2.232 1.00 97.81 80 SER A N 1
ATOM 602 C CA . SER A 1 80 ? -2.580 2.058 1.052 1.00 97.81 80 SER A CA 1
ATOM 603 C C . SER A 1 80 ? -1.486 1.274 0.318 1.00 97.81 80 SER A C 1
ATOM 605 O O . SER A 1 80 ? -0.693 0.542 0.927 1.00 97.81 80 SER A O 1
ATOM 607 N N . PHE A 1 81 ? -1.408 1.477 -1.002 1.00 98.38 81 PHE A N 1
ATOM 608 C CA . PHE A 1 81 ? -0.323 1.007 -1.874 1.00 98.38 81 PHE A CA 1
ATOM 6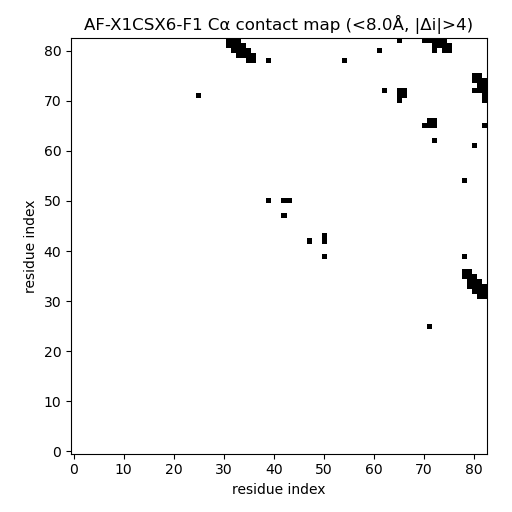09 C C . PHE A 1 81 ? 0.293 2.178 -2.642 1.00 98.38 81 PHE A C 1
ATOM 611 O O . PHE A 1 81 ? -0.408 3.108 -3.050 1.00 98.38 81 PHE A O 1
ATOM 618 N N . ALA A 1 82 ? 1.600 2.082 -2.890 1.00 97.81 82 ALA A N 1
ATOM 619 C CA . ALA A 1 82 ? 2.319 2.928 -3.828 1.00 97.81 82 ALA A CA 1
ATOM 620 C C . ALA A 1 82 ? 3.156 2.074 -4.794 1.00 97.81 82 ALA A C 1
ATOM 622 O O . ALA A 1 82 ? 3.901 1.184 -4.360 1.00 97.81 82 ALA A O 1
ATOM 623 N N . ALA A 1 83 ? 3.005 2.342 -6.092 1.00 96.75 83 ALA A N 1
ATOM 624 C CA . ALA A 1 83 ? 3.687 1.643 -7.180 1.00 96.75 83 ALA A CA 1
ATOM 625 C C . ALA A 1 83 ? 4.128 2.586 -8.303 1.00 96.75 83 ALA A C 1
ATOM 627 O O . ALA A 1 83 ? 3.558 3.699 -8.391 1.00 96.75 83 ALA A O 1
#

Solvent-accessible surface area (backbone atoms only — not comparable to full-atom values): 5552 Å² total; per-residue (Å²): 135,86,92,85,90,88,88,84,83,89,70,83,87,74,82,67,79,83,65,72,76,69,77,86,67,93,78,83,92,78,78,82,48,79,51,66,57,87,64,44,71,58,39,46,73,76,36,46,75,58,41,57,54,48,46,59,52,47,56,54,51,52,50,51,53,37,53,72,66,79,44,57,80,79,47,73,56,96,73,27,43,31,51

Foldseek 3Di:
DDDDDDDDDDDPPPPPPPPPPDPDDDDDDDDKDKDADPPLVVCCVPPVPVSVVVLVVQVVVVVCVQVVVVHDFPDDDDRMTMD

Sequence (83 aa):
MRSIAGVSTDAPDVIGEYVEAMPELPSGTITFLFTDIEGSTRLWEEQPEAMKRALVAHDRILRAAIEGNDGYVFATGGDSFAA